Protein AF-A0A0Q6FP36-F1 (afdb_monomer_lite)

Secondary structure (DSSP, 8-state):
------PPPP--PPPPPPP--------PPPPPPSS-SS-TTT----EEEEEE--SS--EEEEEETTT--EEEEETTT--EE-HHHHH----

pLDDT: mean 84.78, std 13.91, range [43.0, 98.38]

Radius of gyration: 30.23 Å; chains: 1; bounding box: 45×81×73 Å

Sequence (91 aa):
MVDTGGAAAPRRRRKAPAPDVPLGSLSQPRTAAPGPTSCPGCASSSLTRLSVSGSGVPAVFLSCHDCERTGWYAAADGRPLDRDSVLGSDT

Foldseek 3Di:
DDDDPDDDDDDPDDDDDDDPDPPDDPDDPDDPFAADCADPVPRHNQKDWDFDAEPAATWIWIAHPPPRDIFIAGRVHHHTDDPCRRHPDPD

Structure (mmCIF, N/CA/C/O backbone):
data_AF-A0A0Q6FP36-F1
#
_entry.id   AF-A0A0Q6FP36-F1
#
loop_
_atom_site.group_PDB
_atom_site.id
_atom_site.type_symbol
_atom_site.label_atom_id
_atom_site.label_alt_id
_atom_site.label_comp_id
_atom_site.label_asym_id
_atom_site.label_entity_id
_atom_site.label_seq_id
_atom_site.pdbx_PDB_ins_code
_atom_site.Cartn_x
_atom_site.Cartn_y
_atom_site.Cartn_z
_atom_site.occupancy
_atom_site.B_iso_or_equiv
_atom_site.auth_seq_id
_atom_site.auth_comp_id
_atom_site.auth_asym_id
_atom_site.auth_atom_id
_atom_site.pdbx_PDB_model_num
ATOM 1 N N . MET A 1 1 ? 18.128 70.330 59.386 1.00 43.00 1 MET A N 1
ATOM 2 C CA . MET A 1 1 ? 17.956 70.390 57.921 1.00 43.00 1 MET A CA 1
ATOM 3 C C . MET A 1 1 ? 18.348 69.031 57.378 1.00 43.00 1 MET A C 1
ATOM 5 O O . MET A 1 1 ? 19.382 68.515 57.774 1.00 43.00 1 MET A O 1
ATOM 9 N N . VAL A 1 2 ? 17.427 68.423 56.640 1.00 52.97 2 VAL A N 1
ATOM 10 C CA . VAL A 1 2 ? 17.465 67.057 56.104 1.00 52.97 2 VAL A CA 1
ATOM 11 C C . VAL A 1 2 ? 18.553 66.890 55.039 1.00 52.97 2 VAL A C 1
ATOM 13 O O . VAL A 1 2 ? 18.748 67.805 54.247 1.00 52.97 2 VAL A O 1
ATOM 16 N N . ASP A 1 3 ? 19.200 65.724 54.982 1.00 53.06 3 ASP A N 1
ATOM 17 C CA . ASP A 1 3 ? 19.776 65.216 53.734 1.00 53.06 3 ASP A CA 1
ATOM 18 C C . ASP A 1 3 ? 19.384 63.747 53.533 1.00 53.06 3 ASP A C 1
ATOM 20 O O . ASP A 1 3 ? 19.195 62.982 54.481 1.00 53.06 3 ASP A O 1
ATOM 24 N N . THR A 1 4 ? 19.124 63.425 52.275 1.00 52.22 4 THR A N 1
ATOM 25 C CA . THR A 1 4 ? 18.119 62.473 51.817 1.00 52.22 4 THR A CA 1
ATOM 26 C C . THR A 1 4 ? 18.799 61.180 51.387 1.00 52.22 4 THR A C 1
ATOM 28 O O . THR A 1 4 ? 19.573 61.167 50.434 1.00 52.22 4 THR A O 1
ATOM 31 N N . GLY A 1 5 ? 18.481 60.067 52.052 1.00 51.56 5 GLY A N 1
ATOM 32 C CA . GLY A 1 5 ? 18.919 58.734 51.638 1.00 51.56 5 GLY A CA 1
ATOM 33 C C . GLY A 1 5 ? 18.339 58.352 50.274 1.00 51.56 5 GLY A C 1
ATOM 34 O O . GLY A 1 5 ? 17.192 57.920 50.176 1.00 51.56 5 GLY A O 1
ATOM 35 N N . GLY A 1 6 ? 19.133 58.505 49.214 1.00 48.69 6 GLY A N 1
ATOM 36 C CA . GLY A 1 6 ? 18.804 58.028 47.873 1.00 48.69 6 GLY A CA 1
ATOM 37 C C . GLY A 1 6 ? 18.850 56.501 47.806 1.00 48.69 6 GLY A C 1
ATOM 38 O O . GLY A 1 6 ? 19.924 55.903 47.764 1.00 48.69 6 GLY A O 1
ATOM 39 N N . ALA A 1 7 ? 17.681 55.859 47.787 1.00 61.97 7 ALA A N 1
ATOM 40 C CA . ALA A 1 7 ? 17.556 54.419 47.591 1.00 61.97 7 ALA A CA 1
ATOM 41 C C . ALA A 1 7 ? 18.000 54.029 46.168 1.00 61.97 7 ALA A C 1
ATOM 43 O O . ALA A 1 7 ? 17.411 54.455 45.172 1.00 61.97 7 ALA A O 1
ATOM 44 N N . ALA A 1 8 ? 19.046 53.208 46.065 1.00 64.94 8 ALA A N 1
ATOM 45 C CA . ALA A 1 8 ? 19.547 52.701 44.793 1.00 64.94 8 ALA A CA 1
ATOM 46 C C . ALA A 1 8 ? 18.516 51.770 44.126 1.00 64.94 8 ALA A C 1
ATOM 48 O O . ALA A 1 8 ? 18.103 50.762 44.699 1.00 64.94 8 ALA A O 1
ATOM 49 N N . ALA A 1 9 ? 18.120 52.090 42.892 1.00 67.38 9 ALA A N 1
ATOM 50 C CA . ALA A 1 9 ? 17.193 51.274 42.113 1.00 67.38 9 ALA A CA 1
ATOM 51 C C . ALA A 1 9 ? 17.796 49.893 41.762 1.00 67.38 9 ALA A C 1
ATOM 53 O O . ALA A 1 9 ? 18.983 49.803 41.421 1.00 67.38 9 ALA A O 1
ATOM 54 N N . PRO A 1 10 ? 17.004 48.802 41.777 1.00 63.62 10 PRO A N 1
ATOM 55 C CA . PRO A 1 10 ? 17.508 47.475 41.450 1.00 63.62 10 PRO A CA 1
ATOM 56 C C . PRO A 1 10 ? 17.869 47.382 39.960 1.00 63.62 10 PRO A C 1
ATOM 58 O O . PRO A 1 10 ? 17.022 47.504 39.073 1.00 63.62 10 PRO A O 1
ATOM 61 N N . ARG A 1 11 ? 19.150 47.126 39.669 1.00 69.19 11 ARG A N 1
ATOM 62 C CA . ARG A 1 11 ? 19.637 46.837 38.312 1.00 69.19 11 ARG A CA 1
ATOM 63 C C . ARG A 1 11 ? 18.993 45.541 37.803 1.00 69.19 11 ARG A C 1
ATOM 65 O O . ARG A 1 11 ? 19.330 44.455 38.275 1.00 69.19 11 ARG A O 1
ATOM 72 N N . ARG A 1 12 ? 18.095 45.638 36.813 1.00 69.88 12 ARG A N 1
ATOM 73 C CA . ARG A 1 12 ? 17.556 44.474 36.083 1.00 69.88 12 ARG A CA 1
ATOM 74 C C . ARG A 1 12 ? 18.711 43.693 35.448 1.00 69.88 12 ARG A C 1
ATOM 76 O O . ARG A 1 12 ? 19.319 44.153 34.482 1.00 69.88 12 ARG A O 1
ATOM 83 N N . ARG A 1 13 ? 19.010 42.504 35.980 1.00 73.94 13 ARG A N 1
ATOM 84 C CA . ARG A 1 13 ? 19.924 41.551 35.336 1.00 73.94 13 ARG A CA 1
ATOM 85 C C . ARG A 1 13 ? 19.274 41.075 34.038 1.00 73.94 13 ARG A C 1
ATOM 87 O O . ARG A 1 13 ? 18.192 40.492 34.068 1.00 73.94 13 ARG A O 1
ATOM 94 N N . ARG A 1 14 ? 19.914 41.345 32.899 1.00 72.81 14 ARG A N 1
ATOM 95 C CA . ARG A 1 14 ? 19.499 40.775 31.612 1.00 72.81 14 ARG A CA 1
ATOM 96 C C . ARG A 1 14 ? 19.801 39.278 31.656 1.00 72.81 14 ARG A C 1
ATOM 98 O O . ARG A 1 14 ? 20.928 38.893 31.958 1.00 72.81 14 ARG A O 1
ATOM 105 N N . LYS A 1 15 ? 18.784 38.450 31.418 1.00 76.06 15 LYS A N 1
ATOM 106 C CA . LYS A 1 15 ? 18.941 36.997 31.311 1.00 76.06 15 LYS A CA 1
ATOM 107 C C . LYS A 1 15 ? 19.760 36.703 30.051 1.00 76.06 15 LYS A C 1
ATOM 109 O O . LYS A 1 15 ? 19.484 37.291 29.008 1.00 76.06 15 LYS A O 1
ATOM 114 N N . ALA A 1 16 ? 20.782 35.859 30.174 1.00 80.12 16 ALA A N 1
ATOM 115 C CA . ALA A 1 16 ? 21.604 35.459 29.037 1.00 80.12 16 ALA A CA 1
ATOM 116 C C . ALA A 1 16 ? 20.736 34.752 27.973 1.00 80.12 16 ALA A C 1
ATOM 118 O O . ALA A 1 16 ? 19.793 34.047 28.356 1.00 80.12 16 ALA A O 1
ATOM 119 N N . PRO A 1 17 ? 21.024 34.941 26.670 1.00 78.25 17 PRO A N 1
ATOM 120 C CA . PRO A 1 17 ? 20.356 34.191 25.615 1.00 78.25 17 PRO A CA 1
ATOM 121 C C . PRO A 1 17 ? 20.565 32.690 25.835 1.00 78.25 17 PRO A C 1
ATOM 123 O O . PRO A 1 17 ? 21.631 32.267 26.287 1.00 78.25 17 PRO A O 1
ATOM 126 N N . ALA A 1 18 ? 19.534 31.896 25.551 1.00 79.69 18 ALA A N 1
ATOM 127 C CA . ALA A 1 18 ? 19.668 30.446 25.577 1.00 79.69 18 ALA A CA 1
ATOM 128 C C . ALA A 1 18 ? 20.672 29.998 24.496 1.00 79.69 18 ALA A C 1
ATOM 130 O O . ALA A 1 18 ? 20.747 30.643 23.449 1.00 79.69 18 ALA A O 1
ATOM 131 N N . PRO A 1 19 ? 21.452 28.931 24.741 1.00 80.88 19 PRO A N 1
ATOM 132 C CA . PRO A 1 19 ? 22.351 28.383 23.733 1.00 80.88 19 PRO A CA 1
ATOM 133 C C . PRO A 1 19 ? 21.553 27.839 22.540 1.00 80.88 19 PRO A C 1
ATOM 135 O O . PRO A 1 19 ? 20.523 27.191 22.736 1.00 80.88 19 PRO A O 1
ATOM 138 N N . ASP A 1 20 ? 22.053 28.065 21.323 1.00 80.88 20 ASP A N 1
ATOM 139 C CA . ASP A 1 20 ? 21.516 27.468 20.095 1.00 80.88 20 ASP A CA 1
ATOM 140 C C . ASP A 1 20 ? 21.820 25.963 20.073 1.00 80.88 20 ASP A C 1
ATOM 142 O O . ASP A 1 20 ? 22.831 25.507 19.538 1.00 80.88 20 ASP A O 1
ATOM 146 N N . VAL A 1 21 ? 20.954 25.175 20.713 1.00 85.00 21 VAL A N 1
ATOM 147 C CA . VAL A 1 21 ? 21.006 23.712 20.649 1.00 85.00 21 VAL A CA 1
ATOM 148 C C . VAL A 1 21 ? 20.243 23.253 19.400 1.00 85.00 21 VAL A C 1
ATOM 150 O O . VAL A 1 21 ? 19.067 23.599 19.257 1.00 85.00 21 VAL A O 1
ATOM 153 N N . PRO A 1 22 ? 20.860 22.461 18.501 1.00 83.69 22 PRO A N 1
ATOM 154 C CA . PRO A 1 22 ? 20.162 21.901 17.349 1.00 83.69 22 PRO A CA 1
ATOM 155 C C . PRO A 1 22 ? 18.953 21.072 17.793 1.00 83.69 22 PRO A C 1
ATOM 157 O O . PRO A 1 22 ? 19.070 20.224 18.674 1.00 83.69 22 PRO A O 1
ATOM 160 N N . LEU A 1 23 ? 17.804 21.265 17.143 1.00 84.06 23 LEU A N 1
ATOM 161 C CA . LEU A 1 23 ? 16.522 20.631 17.497 1.00 84.06 23 LEU A CA 1
ATOM 162 C C . LEU A 1 23 ? 16.474 19.101 17.275 1.00 84.06 23 LEU A C 1
ATOM 164 O O . LEU A 1 23 ? 15.436 18.478 17.485 1.00 84.06 23 LEU A O 1
ATOM 168 N N . GLY A 1 24 ? 17.581 18.488 16.848 1.00 83.69 24 GLY A N 1
ATOM 169 C CA . GLY A 1 24 ? 17.633 17.095 16.409 1.00 83.69 24 GLY A CA 1
ATOM 170 C C . GLY A 1 24 ? 17.021 16.878 15.017 1.00 83.69 24 GLY A C 1
ATOM 171 O O . GLY A 1 24 ? 16.549 17.809 14.368 1.00 83.69 24 GLY A O 1
ATOM 172 N N . SER A 1 25 ? 17.061 15.632 14.534 1.00 84.00 25 SER A N 1
ATOM 173 C CA . SER A 1 25 ? 16.435 15.218 13.269 1.00 84.00 25 SER A CA 1
ATOM 174 C C . SER A 1 25 ? 15.076 14.578 13.542 1.00 84.00 25 SER A C 1
ATOM 176 O O . SER A 1 25 ? 14.982 13.654 14.348 1.00 84.00 25 SER A O 1
ATOM 178 N N . LEU A 1 26 ? 14.038 15.028 12.835 1.00 82.81 26 LEU A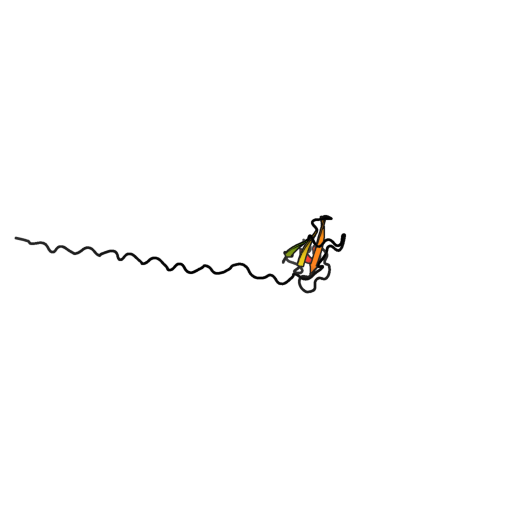 N 1
ATOM 179 C CA . LEU A 1 26 ? 12.709 14.398 12.850 1.00 82.81 26 LEU A CA 1
ATOM 180 C C . LEU A 1 26 ? 12.580 13.261 11.823 1.00 82.81 26 LEU A C 1
ATOM 182 O O . LEU A 1 26 ? 11.564 12.570 11.778 1.00 82.81 26 LEU A O 1
ATOM 186 N N . SER A 1 27 ? 13.597 13.060 10.986 1.00 79.44 27 SER A N 1
ATOM 187 C CA . SER A 1 27 ? 13.589 12.021 9.963 1.00 79.44 27 SER A CA 1
ATOM 188 C C . SER A 1 27 ? 14.004 10.689 10.577 1.00 79.44 27 SER A C 1
ATOM 190 O O . SER A 1 27 ? 15.168 10.502 10.929 1.00 79.44 27 SER A O 1
ATOM 192 N N . GLN A 1 28 ? 13.065 9.748 10.672 1.00 73.81 28 GLN A N 1
ATOM 193 C CA . GLN A 1 28 ? 13.374 8.349 10.960 1.00 73.81 28 GLN A CA 1
ATOM 194 C C . GLN A 1 28 ? 13.460 7.553 9.649 1.00 73.81 28 GLN A C 1
ATOM 196 O O . GLN A 1 28 ? 12.569 7.690 8.803 1.00 73.81 28 GLN A O 1
ATOM 201 N N . PRO A 1 29 ? 14.499 6.715 9.459 1.00 69.38 29 PRO A N 1
ATOM 202 C CA . PRO A 1 29 ? 14.521 5.766 8.357 1.00 69.38 29 PRO A CA 1
ATOM 203 C C . PRO A 1 29 ? 13.323 4.825 8.502 1.00 69.38 29 PRO A C 1
ATOM 205 O O . PRO A 1 29 ? 13.162 4.154 9.520 1.00 69.38 29 PRO A O 1
ATOM 208 N N . ARG A 1 30 ? 12.450 4.808 7.494 1.00 70.31 30 ARG A N 1
ATOM 209 C CA . ARG A 1 30 ? 11.297 3.908 7.478 1.00 70.31 30 ARG A CA 1
ATOM 210 C C . ARG A 1 30 ? 11.764 2.535 7.020 1.00 70.31 30 ARG A C 1
ATOM 212 O O . ARG A 1 30 ? 12.332 2.408 5.936 1.00 70.31 30 ARG A O 1
ATOM 219 N N . THR A 1 31 ? 11.509 1.511 7.825 1.00 71.88 31 THR A N 1
ATOM 220 C CA . THR A 1 31 ? 11.612 0.122 7.372 1.00 71.88 31 THR A CA 1
ATOM 221 C C . THR A 1 31 ? 10.669 -0.067 6.185 1.00 71.88 31 THR A C 1
ATOM 223 O O . THR A 1 31 ? 9.569 0.492 6.177 1.00 71.88 31 THR A O 1
ATOM 226 N N . ALA A 1 32 ? 11.101 -0.813 5.165 1.00 73.44 32 ALA A N 1
ATOM 227 C CA . ALA A 1 32 ? 10.259 -1.079 4.006 1.00 73.44 32 ALA A CA 1
ATOM 228 C C . ALA A 1 32 ? 8.939 -1.711 4.468 1.00 73.44 32 ALA A C 1
ATOM 230 O O . ALA A 1 32 ? 8.941 -2.734 5.153 1.00 73.44 32 ALA A O 1
ATOM 231 N N . ALA A 1 33 ? 7.822 -1.073 4.121 1.00 78.75 33 ALA A N 1
ATOM 232 C CA . ALA A 1 33 ? 6.505 -1.581 4.465 1.00 78.75 33 ALA A CA 1
ATOM 233 C C . ALA A 1 33 ? 6.279 -2.942 3.769 1.00 78.75 33 ALA A C 1
ATOM 235 O O . ALA A 1 33 ? 6.594 -3.047 2.575 1.00 78.75 33 ALA A O 1
ATOM 236 N N . PRO A 1 34 ? 5.750 -3.963 4.472 1.00 86.00 34 PRO A N 1
ATOM 237 C CA . PRO A 1 34 ? 5.425 -5.254 3.871 1.00 86.00 34 PRO A CA 1
ATOM 238 C C . PRO A 1 34 ? 4.451 -5.134 2.696 1.00 86.00 34 PRO A C 1
ATOM 240 O O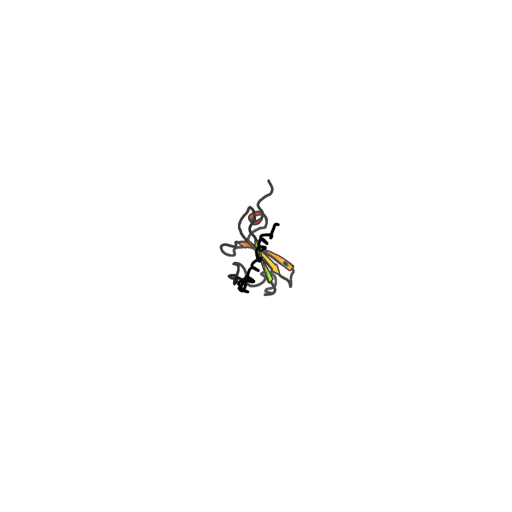 . PRO A 1 34 ? 3.691 -4.169 2.592 1.00 86.00 34 PRO A O 1
ATOM 243 N N . GLY A 1 35 ? 4.474 -6.134 1.816 1.00 88.56 35 GLY A N 1
ATOM 244 C CA . GLY A 1 35 ? 3.674 -6.170 0.593 1.00 88.56 35 GLY A CA 1
ATOM 245 C C . GLY A 1 35 ? 4.527 -6.100 -0.677 1.00 88.56 35 GLY A C 1
ATOM 246 O O . GLY A 1 35 ? 5.758 -6.194 -0.620 1.00 88.56 35 GLY A O 1
ATOM 247 N N . PRO A 1 36 ? 3.888 -5.975 -1.849 1.00 92.75 36 PRO A N 1
ATOM 248 C CA . PRO A 1 36 ? 4.575 -6.099 -3.123 1.00 92.75 36 PRO A CA 1
ATOM 249 C C . PRO A 1 36 ? 5.507 -4.914 -3.389 1.00 92.75 36 PRO A C 1
ATOM 251 O O . PRO A 1 36 ? 5.185 -3.753 -3.123 1.00 92.75 36 PRO A O 1
ATOM 254 N N . THR A 1 37 ? 6.683 -5.219 -3.941 1.00 93.06 37 THR A N 1
ATOM 255 C CA . THR A 1 37 ? 7.699 -4.220 -4.293 1.00 93.06 37 THR A CA 1
ATOM 256 C C . THR A 1 37 ? 7.453 -3.558 -5.652 1.00 93.06 37 THR A C 1
ATOM 258 O O . THR A 1 37 ? 7.992 -2.478 -5.894 1.00 93.06 37 THR A O 1
ATOM 261 N N . SER A 1 38 ? 6.600 -4.155 -6.488 1.00 96.00 38 SER A N 1
ATOM 262 C CA . SER A 1 38 ? 6.146 -3.670 -7.796 1.00 96.00 38 SER A CA 1
ATOM 263 C C . SER A 1 38 ? 4.625 -3.810 -7.939 1.00 96.00 38 SER A C 1
ATOM 265 O O . SER A 1 38 ? 3.977 -4.529 -7.180 1.00 96.00 38 SER A O 1
ATOM 267 N N . CYS A 1 39 ? 4.027 -3.087 -8.887 1.00 97.19 39 CYS A N 1
ATOM 268 C CA . CYS A 1 39 ? 2.594 -3.146 -9.138 1.00 97.19 39 CYS A CA 1
ATOM 269 C C . CYS A 1 39 ? 2.193 -4.553 -9.616 1.00 97.19 39 CYS A C 1
ATOM 271 O O . CYS A 1 39 ? 2.669 -4.980 -10.668 1.00 97.19 39 CYS A O 1
ATOM 273 N N . PRO A 1 40 ? 1.250 -5.245 -8.953 1.00 95.75 40 PRO A N 1
ATOM 274 C CA . PRO A 1 40 ? 0.774 -6.548 -9.425 1.00 95.75 40 PRO A CA 1
ATOM 275 C C . PRO A 1 40 ? 0.030 -6.498 -10.770 1.00 95.75 40 PRO A C 1
ATOM 277 O O . PRO A 1 40 ? -0.197 -7.538 -11.375 1.00 95.75 40 PRO A O 1
ATOM 280 N N . GL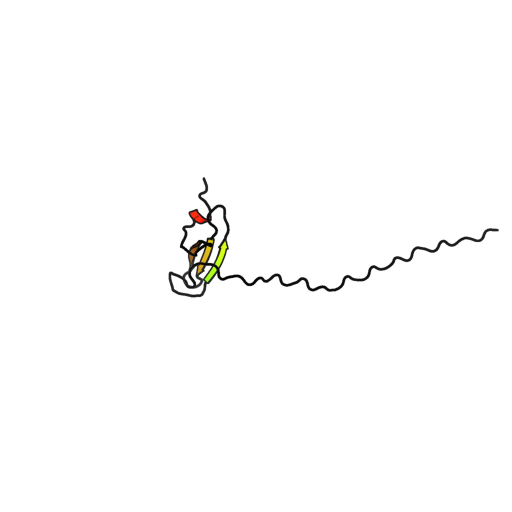Y A 1 41 ? -0.390 -5.307 -11.220 1.00 97.12 41 GLY A N 1
ATOM 281 C CA . GLY A 1 41 ? -1.100 -5.115 -12.487 1.00 97.12 41 GLY A CA 1
ATOM 282 C C . GLY A 1 41 ? -0.184 -4.879 -13.691 1.00 97.12 41 GLY A C 1
ATOM 283 O O . GLY A 1 41 ? -0.394 -5.489 -14.732 1.00 97.12 41 GLY A O 1
ATOM 284 N N . CYS A 1 42 ? 0.817 -3.998 -13.563 1.00 98.06 42 CYS A N 1
ATOM 285 C CA . CYS A 1 42 ? 1.683 -3.582 -14.680 1.00 98.06 42 CYS A CA 1
ATOM 286 C C . CYS A 1 42 ? 3.190 -3.767 -14.427 1.00 98.06 42 CYS A C 1
ATOM 288 O O . CYS A 1 42 ? 3.999 -3.325 -15.235 1.00 98.06 42 CYS A O 1
ATOM 290 N N . ALA A 1 43 ? 3.579 -4.370 -13.299 1.00 97.94 43 ALA A N 1
ATOM 291 C CA . ALA A 1 43 ? 4.964 -4.569 -12.859 1.00 97.94 43 ALA A CA 1
ATOM 292 C C . ALA A 1 43 ? 5.798 -3.292 -12.612 1.00 97.94 43 ALA A C 1
ATOM 294 O O . ALA A 1 43 ? 6.965 -3.397 -12.237 1.00 97.94 43 ALA A O 1
ATOM 295 N N . SER A 1 44 ? 5.215 -2.096 -12.737 1.00 97.81 44 SER A N 1
ATOM 296 C CA . SER A 1 44 ? 5.900 -0.836 -12.432 1.00 97.81 44 SER A CA 1
ATOM 297 C C . SER A 1 44 ? 6.371 -0.756 -10.977 1.00 97.81 44 SER A C 1
ATOM 299 O O . SER A 1 44 ? 5.666 -1.169 -10.054 1.00 97.81 44 SER A O 1
ATOM 301 N N . SER A 1 45 ? 7.549 -0.174 -10.759 1.00 96.25 45 SER A N 1
ATOM 302 C CA . SER A 1 45 ? 8.063 0.187 -9.432 1.00 96.25 45 SER A CA 1
ATOM 303 C C . SER A 1 45 ? 7.600 1.573 -8.963 1.00 96.25 45 SER A C 1
ATOM 305 O O . SER A 1 45 ? 7.848 1.936 -7.812 1.00 96.25 45 SER A O 1
ATOM 307 N N . SER A 1 46 ? 6.904 2.334 -9.817 1.00 96.94 46 SER A N 1
ATOM 308 C CA . SER A 1 46 ? 6.358 3.658 -9.511 1.00 96.94 46 SER A CA 1
ATOM 309 C C . SER A 1 46 ? 5.125 3.530 -8.608 1.00 96.94 46 SER A C 1
ATOM 311 O O . SER A 1 46 ? 3.980 3.443 -9.067 1.00 96.94 46 SER A O 1
ATOM 313 N N . LEU A 1 47 ? 5.374 3.442 -7.298 1.00 96.31 47 LEU A N 1
ATOM 314 C CA . LEU A 1 47 ? 4.377 3.137 -6.274 1.00 96.31 47 LEU A CA 1
ATOM 315 C C . LEU A 1 47 ? 4.404 4.150 -5.125 1.00 96.31 47 LEU A C 1
ATOM 317 O O . LEU A 1 47 ? 5.447 4.379 -4.514 1.00 96.31 47 LEU A O 1
ATOM 321 N N . THR A 1 48 ? 3.227 4.635 -4.738 1.00 94.81 48 THR A N 1
ATOM 322 C CA . THR A 1 48 ? 2.997 5.237 -3.421 1.00 94.81 48 THR A CA 1
ATOM 323 C C . THR A 1 48 ? 2.559 4.152 -2.442 1.00 94.81 48 THR A C 1
ATOM 325 O O . THR A 1 48 ? 1.671 3.354 -2.752 1.00 94.81 48 THR A O 1
ATOM 328 N N . ARG A 1 49 ? 3.159 4.131 -1.245 1.00 93.69 49 ARG A N 1
ATOM 329 C CA . ARG A 1 49 ? 2.753 3.249 -0.141 1.00 93.69 49 ARG A CA 1
ATOM 330 C C . ARG A 1 49 ? 2.556 4.035 1.142 1.00 93.69 49 ARG A C 1
ATOM 332 O O . ARG A 1 49 ? 3.429 4.811 1.525 1.00 93.69 49 ARG A O 1
ATOM 339 N N . LEU A 1 50 ? 1.435 3.803 1.813 1.00 92.25 50 LEU A N 1
ATOM 340 C CA . LEU A 1 50 ? 1.066 4.491 3.046 1.00 92.25 50 LEU A CA 1
ATOM 341 C C . LEU A 1 50 ? 0.693 3.464 4.109 1.00 92.25 50 LEU A C 1
ATOM 343 O O . LEU A 1 50 ? -0.159 2.614 3.875 1.00 92.25 50 LEU A O 1
ATOM 347 N N . SER A 1 51 ? 1.315 3.553 5.280 1.00 92.00 51 SER A N 1
ATOM 348 C CA . SER A 1 51 ? 0.870 2.802 6.454 1.00 92.00 51 SER A CA 1
ATOM 349 C C . SER A 1 51 ? -0.415 3.428 6.986 1.00 92.00 51 SER A C 1
ATOM 351 O O . SER A 1 51 ? -0.457 4.632 7.239 1.00 92.00 51 SER A O 1
ATOM 353 N N . VAL A 1 52 ? -1.448 2.611 7.147 1.00 91.50 52 VAL A N 1
ATOM 354 C CA . VAL A 1 52 ? -2.777 3.009 7.601 1.00 91.50 52 VAL A CA 1
ATOM 355 C C . VAL A 1 52 ? -3.168 2.124 8.776 1.00 91.50 52 VAL A C 1
ATOM 357 O O . VAL A 1 52 ? -3.113 0.898 8.693 1.00 91.50 52 VAL A O 1
ATOM 360 N N . SER A 1 53 ? -3.598 2.758 9.860 1.00 90.19 53 SER A N 1
ATOM 361 C CA . SER A 1 53 ? -4.198 2.086 11.009 1.00 90.19 53 SER A CA 1
ATOM 362 C C . SER A 1 53 ? -5.625 2.602 11.150 1.00 90.19 53 SER A C 1
ATOM 364 O O . SER A 1 53 ? -5.819 3.802 11.336 1.00 90.19 53 SER A O 1
ATOM 366 N N . GLY A 1 54 ? -6.604 1.712 10.997 1.00 79.12 54 GLY A N 1
ATOM 367 C CA . GLY A 1 54 ? -8.027 2.002 11.177 1.00 79.12 54 GLY A CA 1
ATOM 368 C C . GLY A 1 54 ? -8.595 1.303 12.412 1.00 79.12 54 GLY A C 1
ATOM 369 O O . GLY A 1 54 ? -7.852 0.867 13.288 1.00 79.12 54 GLY A O 1
ATOM 370 N N . SER A 1 55 ? -9.920 1.177 12.459 1.00 87.94 55 SER A N 1
ATOM 371 C CA . SER A 1 55 ? -10.638 0.306 13.403 1.00 87.94 55 SER A CA 1
ATOM 372 C C . SER A 1 55 ? -10.446 -1.187 13.095 1.00 87.94 55 SER A C 1
ATOM 374 O O . SER A 1 55 ? -10.621 -2.013 13.988 1.00 87.94 55 SER A O 1
ATOM 376 N N . GLY A 1 56 ? -10.098 -1.531 11.850 1.00 89.00 56 GLY A N 1
ATOM 377 C CA . GLY A 1 56 ? -9.806 -2.891 11.402 1.00 89.00 56 GLY A CA 1
ATOM 378 C C . GLY A 1 56 ? -8.320 -3.267 11.471 1.00 89.00 56 GLY A C 1
ATOM 379 O O . GLY A 1 56 ? -7.556 -2.795 12.315 1.00 89.00 56 GLY A O 1
ATOM 380 N N . VAL A 1 57 ? -7.900 -4.152 10.565 1.00 93.06 57 VAL A N 1
ATOM 381 C CA . VAL A 1 57 ? -6.526 -4.666 10.481 1.00 93.06 57 VAL A CA 1
ATOM 382 C C . VAL A 1 57 ? -5.568 -3.556 10.020 1.00 93.06 57 VAL A C 1
ATOM 384 O O . VAL A 1 57 ? -5.806 -2.951 8.971 1.00 93.06 57 VAL A O 1
ATOM 387 N N . PRO A 1 58 ? -4.445 -3.308 10.729 1.00 94.75 58 PRO A N 1
ATOM 388 C CA . PRO A 1 58 ? -3.404 -2.401 10.256 1.00 94.75 58 PRO A CA 1
ATOM 389 C C . PRO A 1 58 ? -2.876 -2.819 8.882 1.00 94.75 58 PRO A C 1
ATOM 391 O O . PRO A 1 58 ? -2.496 -3.976 8.665 1.00 94.75 58 PRO A O 1
ATOM 394 N N . ALA A 1 59 ? -2.817 -1.869 7.957 1.00 95.19 59 ALA A N 1
ATOM 395 C CA . ALA A 1 59 ? -2.566 -2.151 6.555 1.00 95.19 59 ALA A CA 1
ATOM 396 C C . ALA A 1 59 ? -1.595 -1.159 5.913 1.00 95.19 59 ALA A C 1
ATOM 398 O O . ALA A 1 59 ? -1.287 -0.086 6.428 1.00 95.19 59 ALA A O 1
ATOM 399 N N . VAL A 1 60 ? -1.115 -1.539 4.740 1.00 95.56 60 VAL A N 1
ATOM 400 C CA . VAL A 1 60 ? -0.381 -0.703 3.806 1.00 95.56 60 VAL A CA 1
ATOM 401 C C . VAL A 1 60 ? -1.290 -0.490 2.607 1.00 95.56 60 VAL A C 1
ATOM 403 O O . VAL A 1 60 ? -1.644 -1.439 1.905 1.00 95.56 60 VAL A O 1
ATOM 406 N N . PHE A 1 61 ? -1.670 0.760 2.375 1.00 95.38 61 PHE A N 1
ATOM 407 C CA . PHE A 1 61 ? -2.291 1.167 1.127 1.00 95.38 61 PHE A CA 1
ATOM 408 C C . PHE A 1 61 ? -1.218 1.297 0.052 1.00 95.38 61 PHE A C 1
ATOM 410 O O . PHE A 1 61 ? -0.182 1.924 0.288 1.00 95.38 61 PHE A O 1
ATOM 417 N N . LEU A 1 62 ? -1.475 0.749 -1.129 1.00 96.56 62 LEU A N 1
ATOM 418 C CA . LEU A 1 62 ? -0.624 0.877 -2.304 1.00 96.56 62 LEU A CA 1
ATOM 419 C C . LEU A 1 62 ? -1.409 1.537 -3.434 1.00 96.56 62 LEU A C 1
ATOM 421 O O . LEU A 1 62 ? -2.536 1.137 -3.717 1.00 96.56 62 LEU A O 1
ATOM 425 N N . SER A 1 63 ? -0.778 2.493 -4.111 1.00 97.38 63 SER A N 1
ATOM 426 C CA . SER A 1 63 ? -1.262 3.089 -5.358 1.00 97.38 63 SER A CA 1
ATOM 427 C C . SER A 1 63 ? -0.138 3.115 -6.390 1.00 97.38 63 SER A C 1
ATOM 429 O O . SER A 1 63 ? 0.981 3.528 -6.076 1.00 97.38 63 SER A O 1
ATOM 431 N N . CYS A 1 64 ? -0.410 2.642 -7.605 1.00 98.31 64 CYS A N 1
ATOM 432 C CA . CYS A 1 64 ? 0.528 2.700 -8.721 1.00 98.31 64 CYS A CA 1
ATOM 433 C C . CYS A 1 64 ? 0.300 3.956 -9.557 1.00 98.31 64 CYS A C 1
ATOM 435 O O . CYS A 1 64 ? -0.830 4.237 -9.938 1.00 98.31 64 CYS A O 1
ATOM 437 N N . HIS A 1 65 ? 1.370 4.669 -9.898 1.00 98.25 65 HIS A N 1
ATOM 438 C CA . HIS A 1 65 ? 1.262 5.878 -10.716 1.00 98.25 65 HIS A CA 1
ATOM 439 C C . HIS A 1 65 ? 1.059 5.593 -12.211 1.00 98.25 65 HIS A C 1
ATOM 441 O O . HIS A 1 65 ? 0.533 6.449 -12.910 1.00 98.25 65 HIS A O 1
ATOM 447 N N . ASP A 1 66 ? 1.436 4.405 -12.697 1.00 98.31 66 ASP A N 1
ATOM 448 C CA . ASP A 1 66 ? 1.431 4.113 -14.139 1.00 98.31 66 ASP A CA 1
ATOM 449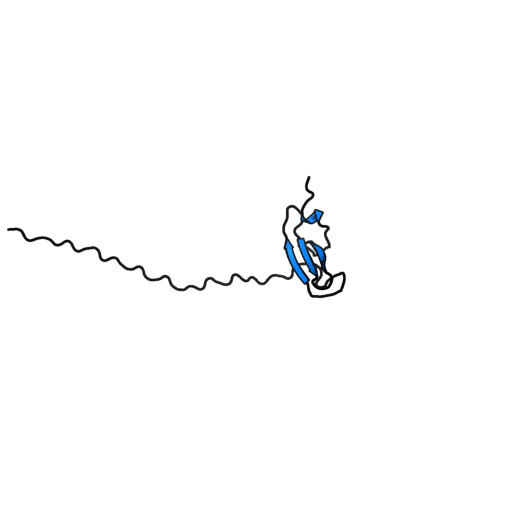 C C . ASP A 1 66 ? 0.105 3.520 -14.629 1.00 98.31 66 ASP A C 1
ATOM 451 O O . ASP A 1 66 ? -0.328 3.797 -15.742 1.00 98.31 66 ASP A O 1
ATOM 455 N N . CYS A 1 67 ? -0.534 2.669 -13.819 1.00 98.38 67 CYS A N 1
ATOM 456 C CA . CYS A 1 67 ? -1.814 2.035 -14.169 1.00 98.38 67 CYS A CA 1
ATOM 457 C C . CYS A 1 67 ? -2.943 2.343 -13.182 1.00 98.38 67 CYS A C 1
ATOM 459 O O . CYS A 1 67 ? -4.004 1.728 -13.266 1.00 98.38 67 CYS A O 1
ATOM 461 N N . GLU A 1 68 ? -2.691 3.223 -12.208 1.00 98.31 68 GLU A N 1
ATOM 462 C CA . GLU A 1 68 ? -3.664 3.714 -11.215 1.00 98.31 68 GLU A CA 1
ATOM 463 C C . GLU A 1 68 ? -4.299 2.635 -10.322 1.00 98.31 68 GLU A C 1
ATOM 465 O O . GLU A 1 68 ? -5.193 2.905 -9.519 1.00 98.31 68 GLU A O 1
ATOM 470 N N . ARG A 1 69 ? -3.813 1.391 -10.402 1.00 97.62 69 ARG A N 1
ATOM 471 C CA . ARG A 1 69 ? -4.285 0.303 -9.551 1.00 97.62 69 ARG A CA 1
ATOM 472 C C . ARG A 1 69 ? -3.978 0.605 -8.089 1.00 97.62 69 ARG A C 1
ATOM 474 O O . ARG A 1 69 ? -2.843 0.927 -7.730 1.00 97.62 69 ARG A O 1
ATOM 481 N N . THR A 1 70 ? -4.981 0.377 -7.250 1.00 97.38 70 THR A N 1
ATOM 482 C CA . THR A 1 70 ? -4.873 0.452 -5.796 1.00 97.38 70 THR A CA 1
ATOM 483 C C . THR A 1 70 ? -5.042 -0.923 -5.151 1.00 97.38 70 THR A C 1
ATOM 485 O O . THR A 1 70 ? -5.551 -1.863 -5.769 1.00 97.38 70 THR A O 1
ATOM 488 N N . GLY A 1 71 ? -4.571 -1.067 -3.915 1.00 96.06 71 GLY A N 1
ATOM 489 C CA . GLY A 1 71 ? -4.741 -2.291 -3.138 1.00 96.06 71 GLY A CA 1
ATOM 490 C C . GLY A 1 71 ? -4.334 -2.127 -1.679 1.00 96.06 71 GLY A C 1
ATOM 491 O O . GLY A 1 71 ? -3.590 -1.208 -1.331 1.00 96.06 71 GLY A O 1
ATOM 492 N N .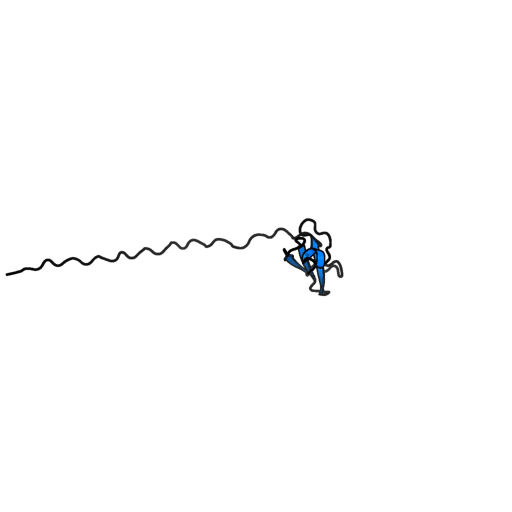 TRP A 1 72 ? -4.817 -3.043 -0.844 1.00 96.56 72 TRP A N 1
ATOM 493 C CA . TRP A 1 72 ? -4.523 -3.102 0.584 1.00 96.56 72 TRP A CA 1
ATOM 494 C C . TRP A 1 72 ? -3.717 -4.356 0.903 1.00 96.56 72 TRP A C 1
ATOM 496 O O . TRP A 1 72 ? -3.983 -5.426 0.358 1.00 96.56 72 TRP A O 1
ATOM 506 N N . TYR A 1 73 ? -2.738 -4.220 1.793 1.00 96.25 73 TYR A N 1
ATOM 507 C CA . TYR A 1 73 ? -1.878 -5.320 2.224 1.00 96.25 73 TYR A CA 1
ATOM 508 C C . TYR A 1 73 ? -1.701 -5.280 3.736 1.00 96.25 73 TYR A C 1
ATOM 510 O O . TYR A 1 73 ? -1.537 -4.203 4.303 1.00 96.25 73 TYR A O 1
ATOM 518 N N . ALA A 1 74 ? -1.723 -6.427 4.405 1.00 95.31 74 ALA A N 1
ATOM 519 C CA . ALA A 1 74 ? -1.557 -6.493 5.851 1.00 95.31 74 ALA A CA 1
ATOM 520 C C . ALA A 1 74 ? -0.183 -5.951 6.265 1.00 95.31 74 ALA A C 1
ATOM 522 O O . ALA A 1 74 ? 0.847 -6.375 5.741 1.00 95.31 74 ALA A O 1
ATOM 523 N N . ALA A 1 75 ? -0.142 -5.048 7.246 1.00 93.88 75 ALA A N 1
ATOM 524 C CA . ALA A 1 75 ? 1.119 -4.481 7.724 1.00 93.88 75 ALA A CA 1
ATOM 525 C C . ALA A 1 75 ? 1.995 -5.508 8.466 1.00 93.8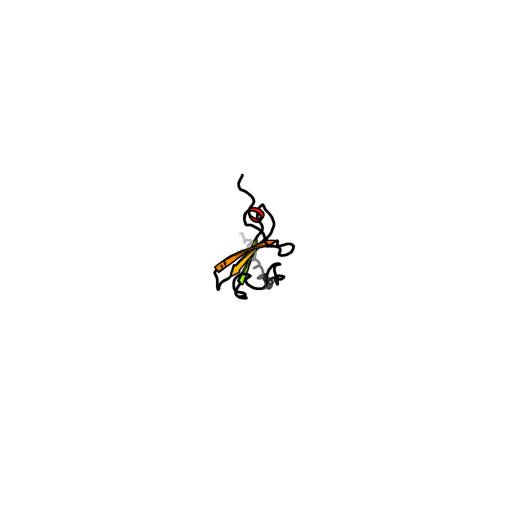8 75 ALA A C 1
ATOM 527 O O . ALA A 1 75 ? 3.184 -5.267 8.649 1.00 93.88 75 ALA A O 1
ATOM 528 N N . ALA A 1 76 ? 1.420 -6.637 8.891 1.00 93.06 76 ALA A N 1
ATOM 529 C CA . ALA A 1 76 ? 2.140 -7.699 9.587 1.00 93.06 76 ALA A CA 1
ATOM 530 C C . ALA A 1 76 ? 2.972 -8.583 8.641 1.00 93.06 76 ALA A C 1
ATOM 532 O O . ALA A 1 76 ? 4.080 -8.976 8.994 1.00 93.06 76 ALA A O 1
ATOM 533 N N . ASP A 1 77 ? 2.449 -8.907 7.455 1.00 93.69 77 ASP A N 1
ATOM 534 C CA . ASP A 1 77 ? 3.054 -9.918 6.573 1.00 93.69 77 ASP A CA 1
ATOM 535 C C . ASP A 1 77 ? 2.885 -9.661 5.067 1.00 93.69 77 ASP A C 1
ATOM 537 O O . ASP A 1 77 ? 3.371 -10.437 4.246 1.00 93.69 77 ASP A O 1
ATOM 541 N N . GLY A 1 78 ? 2.233 -8.565 4.679 1.00 94.69 78 GLY A N 1
ATOM 542 C CA . GLY A 1 78 ? 2.088 -8.159 3.286 1.00 94.69 78 GLY A CA 1
ATOM 543 C C . GLY A 1 78 ? 1.060 -8.952 2.481 1.00 94.69 78 GLY A C 1
ATOM 544 O O . GLY A 1 78 ? 1.009 -8.776 1.262 1.00 94.69 78 GLY A O 1
ATOM 545 N N . ARG A 1 79 ? 0.239 -9.809 3.103 1.00 96.12 79 ARG A N 1
ATOM 546 C CA . ARG A 1 79 ? -0.843 -10.510 2.392 1.00 96.12 79 ARG A CA 1
ATOM 547 C C . ARG A 1 79 ? -1.910 -9.523 1.893 1.00 96.12 79 ARG A C 1
ATOM 549 O O . ARG A 1 79 ? -2.182 -8.549 2.595 1.00 96.12 79 ARG A O 1
ATOM 556 N N . PRO A 1 80 ? -2.527 -9.748 0.716 1.00 96.56 80 PRO A N 1
ATOM 557 C CA . PRO A 1 80 ? -3.615 -8.903 0.230 1.00 96.56 80 PRO A CA 1
ATOM 558 C C . PRO A 1 80 ? -4.796 -8.874 1.205 1.00 96.56 80 PRO A C 1
ATOM 560 O O . PRO A 1 80 ? -5.163 -9.908 1.763 1.00 96.56 80 PRO A O 1
ATOM 563 N N . LEU A 1 81 ? -5.392 -7.697 1.369 1.00 95.56 81 LEU A N 1
ATOM 564 C CA . LEU A 1 81 ? -6.605 -7.465 2.147 1.00 95.56 81 LEU A CA 1
ATOM 565 C C . LEU A 1 81 ? -7.686 -6.843 1.258 1.00 95.56 81 LEU A C 1
ATOM 567 O O . LEU A 1 81 ? -7.383 -6.128 0.297 1.00 95.56 81 LEU A O 1
ATOM 571 N N . ASP A 1 82 ? -8.947 -7.084 1.603 1.00 94.00 82 ASP A N 1
ATOM 572 C CA . ASP A 1 82 ? -10.047 -6.248 1.130 1.00 94.00 82 ASP A CA 1
ATOM 573 C C . ASP A 1 82 ? -10.132 -4.944 1.944 1.00 94.00 82 ASP A C 1
ATOM 575 O O . ASP A 1 82 ? -9.472 -4.765 2.970 1.00 94.00 82 ASP A O 1
ATOM 579 N N . ARG A 1 83 ? -10.926 -3.991 1.449 1.00 91.38 83 ARG A N 1
ATOM 580 C CA . ARG A 1 83 ? -11.095 -2.678 2.081 1.00 91.38 83 ARG A CA 1
ATOM 581 C C . ARG A 1 83 ? -11.802 -2.772 3.438 1.00 91.38 83 ARG A C 1
ATOM 583 O O . ARG A 1 83 ? -11.432 -2.040 4.356 1.00 91.38 83 ARG A O 1
ATOM 590 N N . ASP A 1 84 ? -12.794 -3.647 3.559 1.00 92.00 84 ASP A N 1
ATOM 591 C CA . ASP A 1 84 ? -13.662 -3.739 4.738 1.00 92.00 84 ASP A CA 1
ATOM 592 C C . ASP A 1 84 ? -12.893 -4.293 5.944 1.00 92.00 84 ASP A C 1
ATOM 594 O O . ASP A 1 84 ? -13.059 -3.829 7.070 1.00 92.00 84 ASP A O 1
ATOM 598 N N . SER A 1 85 ? -11.940 -5.191 5.697 1.00 92.06 85 SER A N 1
ATOM 599 C CA . SER A 1 85 ? -10.991 -5.699 6.688 1.00 92.06 85 SER A CA 1
ATOM 600 C C . SER A 1 85 ? -10.117 -4.596 7.290 1.00 92.06 85 SER A C 1
ATOM 602 O O . SER A 1 85 ? -9.695 -4.711 8.439 1.00 92.06 85 SER A O 1
ATOM 604 N N . VAL A 1 86 ? -9.826 -3.530 6.534 1.00 91.56 86 VAL A N 1
ATOM 605 C CA . VAL A 1 86 ? -8.993 -2.402 6.989 1.00 91.56 86 VAL A CA 1
ATOM 606 C C . VAL A 1 86 ? -9.825 -1.348 7.717 1.00 91.56 86 VAL A C 1
ATOM 608 O O . VAL A 1 86 ? -9.417 -0.848 8.767 1.00 91.56 86 VAL A O 1
ATOM 611 N N . LEU A 1 87 ? -10.979 -0.986 7.151 1.00 89.00 87 LEU A N 1
ATOM 612 C CA . LEU A 1 87 ? -11.809 0.116 7.646 1.00 89.00 87 LEU A CA 1
ATOM 613 C C . LEU A 1 87 ? -12.823 -0.309 8.714 1.00 89.00 87 LEU A C 1
ATOM 615 O O . LEU A 1 87 ? -13.410 0.559 9.354 1.00 89.00 87 LEU A O 1
ATOM 619 N N . GLY A 1 88 ? -13.017 -1.614 8.913 1.00 82.56 88 GLY A N 1
ATOM 620 C CA . GLY A 1 88 ? -14.169 -2.136 9.636 1.00 82.56 88 GLY A CA 1
ATOM 621 C C . GLY A 1 88 ? -15.450 -1.994 8.808 1.00 82.56 88 GLY A C 1
ATOM 622 O O . GLY A 1 88 ? -15.564 -1.134 7.934 1.00 82.56 88 GLY A O 1
ATOM 623 N N . SER A 1 89 ? -16.427 -2.858 9.064 1.00 76.25 89 SER A N 1
ATOM 624 C CA . SER A 1 89 ? -17.771 -2.692 8.511 1.00 76.25 89 SER A CA 1
ATOM 625 C C . SER A 1 89 ? -18.512 -1.639 9.337 1.00 76.25 89 SER A C 1
ATOM 627 O O . SER A 1 89 ? -18.668 -1.828 10.542 1.00 76.25 89 SER A O 1
ATOM 629 N N . ASP A 1 90 ? -18.976 -0.555 8.711 1.00 66.56 90 ASP A N 1
ATOM 630 C CA . ASP A 1 90 ? -19.935 0.362 9.340 1.00 66.56 90 ASP A CA 1
ATOM 631 C C . ASP A 1 90 ? -21.216 -0.434 9.638 1.00 66.56 90 ASP A C 1
ATOM 633 O O . ASP A 1 90 ? -21.948 -0.806 8.718 1.00 66.56 90 ASP A O 1
ATOM 637 N N . THR A 1 91 ? -21.448 -0.768 10.910 1.00 55.91 91 THR A N 1
ATOM 638 C CA . THR A 1 91 ? -22.696 -1.377 11.400 1.00 55.91 91 THR A CA 1
ATOM 639 C C . THR A 1 91 ? -23.307 -0.477 12.456 1.00 55.91 91 THR A C 1
ATOM 641 O O . THR A 1 91 ? -22.541 -0.021 13.336 1.00 55.91 91 THR A O 1
#